Protein AF-A0A527CUE9-F1 (afdb_monomer_lite)

Radius of gyration: 17.78 Å; chains: 1; bounding box: 47×23×39 Å

Foldseek 3Di:
DPDPLAFDPAQDDPVQPDPPNDRSCHHPVRRVVVVVVDPGCVCVVVPDDDCVVVVVVVVVVVVVVD

pLDDT: mean 95.65, std 3.83, range [70.75, 98.44]

Structure (mmCIF, N/CA/C/O backbone):
data_AF-A0A527CUE9-F1
#
_entry.id   AF-A0A527CUE9-F1
#
loop_
_atom_site.group_PDB
_atom_site.id
_atom_site.type_symbol
_atom_site.label_atom_id
_atom_site.label_alt_id
_atom_site.label_comp_id
_atom_site.label_asym_id
_atom_site.label_entity_id
_atom_site.label_seq_id
_atom_site.pdbx_PDB_ins_code
_atom_site.Cartn_x
_atom_site.Cartn_y
_atom_site.Cartn_z
_atom_site.occupancy
_atom_site.B_iso_or_equiv
_atom_site.auth_seq_id
_atom_site.auth_comp_id
_atom_site.auth_asym_id
_atom_site.auth_atom_id
_atom_site.pdbx_PDB_model_num
ATOM 1 N N . ARG A 1 1 ? -1.471 -7.612 10.452 1.00 92.31 1 ARG A N 1
ATOM 2 C CA . ARG A 1 1 ? -0.097 -7.550 11.007 1.00 92.31 1 ARG A CA 1
ATOM 3 C C . ARG A 1 1 ? -0.182 -7.924 12.475 1.00 92.31 1 ARG A C 1
ATOM 5 O O . ARG A 1 1 ? -1.113 -7.474 13.129 1.00 92.31 1 ARG A O 1
ATOM 12 N N . ALA A 1 2 ? 0.768 -8.707 12.987 1.00 94.50 2 ALA A N 1
ATOM 13 C CA . ALA A 1 2 ? 0.864 -9.024 14.415 1.00 94.50 2 ALA A CA 1
ATOM 14 C C . ALA A 1 2 ? 1.359 -7.799 15.214 1.00 94.50 2 ALA A C 1
ATOM 16 O O . ALA A 1 2 ? 2.501 -7.727 15.657 1.00 94.50 2 ALA A O 1
ATOM 17 N N . ARG A 1 3 ? 0.519 -6.765 15.281 1.00 94.69 3 ARG A N 1
ATOM 18 C CA . ARG A 1 3 ? 0.728 -5.489 15.976 1.00 94.69 3 ARG A CA 1
ATOM 19 C C . ARG A 1 3 ? -0.598 -5.080 16.634 1.00 94.69 3 ARG A C 1
ATOM 21 O O . ARG A 1 3 ? -1.646 -5.503 16.135 1.00 94.69 3 ARG A O 1
ATOM 28 N N . PRO A 1 4 ? -0.581 -4.255 17.698 1.00 95.44 4 PRO A N 1
ATOM 29 C CA . PRO A 1 4 ? -1.805 -3.724 18.295 1.00 95.44 4 PRO A CA 1
ATOM 30 C C . PRO A 1 4 ? -2.736 -3.110 17.239 1.00 95.44 4 PRO A C 1
ATOM 32 O O . PRO A 1 4 ? -2.278 -2.440 16.313 1.00 95.44 4 PRO A O 1
ATOM 35 N N . GLY A 1 5 ? -4.035 -3.398 17.344 1.00 95.12 5 GLY A N 1
ATOM 36 C CA . GLY A 1 5 ? -5.042 -3.004 16.350 1.00 95.12 5 GLY A CA 1
ATOM 37 C C . GLY A 1 5 ? -5.126 -3.901 15.107 1.00 95.12 5 GLY A C 1
ATO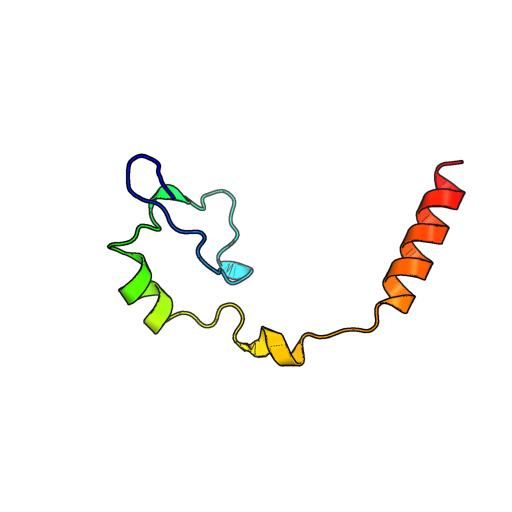M 38 O O . GLY A 1 5 ? -6.011 -3.697 14.283 1.00 95.12 5 GLY A O 1
ATOM 39 N N . ALA A 1 6 ? -4.253 -4.908 14.965 1.00 97.19 6 ALA A N 1
ATOM 40 C CA . ALA A 1 6 ? -4.273 -5.883 13.870 1.00 97.19 6 ALA A CA 1
ATOM 41 C C . ALA A 1 6 ? -4.379 -5.227 12.476 1.00 97.19 6 ALA A C 1
ATOM 43 O O . ALA A 1 6 ? -5.248 -5.561 11.668 1.00 97.19 6 ALA A O 1
ATOM 44 N N . THR A 1 7 ? -3.489 -4.272 12.192 1.00 97.88 7 THR A N 1
ATOM 45 C CA . THR A 1 7 ? -3.536 -3.487 10.949 1.00 97.88 7 THR A CA 1
ATOM 46 C C . THR A 1 7 ? -3.269 -4.322 9.696 1.00 97.88 7 THR A C 1
ATOM 48 O O . THR A 1 7 ? -2.575 -5.343 9.747 1.00 97.88 7 THR A O 1
ATOM 51 N N . VAL A 1 8 ? -3.788 -3.892 8.549 1.00 97.25 8 VAL A N 1
ATOM 52 C CA . VAL A 1 8 ? -3.649 -4.573 7.250 1.00 97.25 8 VAL A CA 1
ATOM 53 C C . VAL A 1 8 ? -2.856 -3.696 6.282 1.00 97.25 8 VAL A C 1
ATOM 55 O O . VAL A 1 8 ? -2.943 -2.472 6.328 1.00 97.25 8 VAL A O 1
ATOM 58 N N . SER A 1 9 ? -2.082 -4.318 5.389 1.00 96.50 9 SER A N 1
ATOM 59 C CA . SER A 1 9 ? -1.512 -3.618 4.234 1.00 96.50 9 SER A CA 1
ATOM 60 C C . SER A 1 9 ? -2.629 -3.390 3.214 1.00 96.50 9 SER A C 1
ATOM 62 O O . SER A 1 9 ? -2.982 -4.289 2.458 1.00 96.50 9 SER A O 1
ATOM 64 N N . MET A 1 10 ? -3.267 -2.224 3.296 1.00 96.56 10 MET A N 1
ATOM 65 C CA . MET A 1 10 ? -4.444 -1.887 2.499 1.00 96.56 10 MET A CA 1
ATOM 66 C C . MET A 1 10 ? -4.029 -1.330 1.127 1.00 96.56 10 MET A C 1
ATOM 68 O O . MET A 1 10 ? -3.264 -0.363 1.097 1.00 96.56 10 MET A O 1
ATOM 72 N N . PRO A 1 11 ? -4.538 -1.867 0.003 1.00 96.75 11 PRO A N 1
ATOM 73 C CA . PRO A 1 11 ? -4.352 -1.248 -1.305 1.00 96.75 11 PRO A CA 1
ATOM 74 C C . PRO A 1 11 ? -5.109 0.086 -1.377 1.00 96.75 11 PRO A C 1
ATOM 76 O O . PRO A 1 11 ? -6.278 0.178 -0.996 1.00 96.75 11 PRO A O 1
ATOM 79 N N . LEU A 1 12 ? -4.435 1.122 -1.879 1.00 96.69 12 LEU A N 1
ATOM 80 C CA . LEU A 1 12 ? -4.959 2.484 -1.996 1.00 96.69 12 LEU A CA 1
ATOM 81 C C . LEU A 1 12 ? -4.819 3.003 -3.427 1.00 96.69 12 LEU A C 1
ATOM 83 O O . LEU A 1 12 ? -3.902 2.635 -4.160 1.00 96.69 12 LEU A O 1
ATOM 87 N N . THR A 1 13 ? -5.723 3.897 -3.808 1.00 96.56 13 THR A N 1
ATOM 88 C CA . THR A 1 13 ? -5.588 4.720 -5.016 1.00 96.56 13 THR A CA 1
ATOM 89 C C . THR A 1 13 ? -4.644 5.896 -4.752 1.00 96.56 13 THR A C 1
ATOM 91 O O . THR A 1 13 ? -4.539 6.363 -3.618 1.00 96.56 13 THR A O 1
ATOM 94 N N . TRP A 1 14 ? -4.018 6.453 -5.795 1.00 95.50 14 TRP A N 1
ATOM 95 C CA . TRP A 1 14 ? -3.148 7.632 -5.653 1.00 95.50 14 TRP A CA 1
ATOM 96 C C . TRP A 1 14 ? -3.844 8.826 -4.984 1.00 95.50 14 TRP A C 1
ATOM 98 O O . TRP A 1 14 ? -3.232 9.516 -4.179 1.00 95.50 14 TRP A O 1
ATOM 108 N N . LYS A 1 15 ? -5.152 9.016 -5.219 1.00 95.75 15 LYS A N 1
ATOM 109 C CA . LYS A 1 15 ? -5.952 10.076 -4.572 1.00 95.75 15 LYS A CA 1
ATOM 110 C C . LYS A 1 15 ? -6.067 9.918 -3.048 1.00 95.75 15 LYS A C 1
ATOM 112 O O . LYS A 1 15 ? -6.382 10.886 -2.358 1.00 95.75 15 LYS A O 1
ATOM 117 N N . GLN A 1 16 ? -5.872 8.707 -2.527 1.00 95.56 16 GLN A N 1
ATOM 118 C CA . GLN A 1 16 ? -5.910 8.408 -1.093 1.00 95.56 16 GLN A CA 1
ATOM 119 C C . GLN A 1 16 ? -4.533 8.535 -0.426 1.00 95.56 16 GLN A C 1
ATOM 121 O O . GLN A 1 16 ? -4.473 8.549 0.801 1.00 95.56 16 GLN A O 1
ATOM 126 N N . VAL A 1 17 ? -3.443 8.634 -1.195 1.00 95.50 17 VAL A N 1
ATOM 127 C CA . VAL A 1 17 ? -2.090 8.837 -0.661 1.00 95.50 17 VAL A CA 1
ATOM 128 C C . VAL A 1 17 ? -1.909 10.324 -0.365 1.00 95.50 17 VAL A C 1
ATOM 130 O O . VAL A 1 17 ? -1.601 11.117 -1.250 1.00 95.50 17 VAL A O 1
ATOM 133 N N . LYS A 1 18 ? -2.163 10.701 0.887 1.00 96.06 18 LYS A N 1
ATOM 134 C CA . LYS A 1 18 ? -2.109 12.079 1.385 1.00 96.06 18 LYS A CA 1
ATOM 135 C C . LYS A 1 18 ? -1.237 12.162 2.635 1.00 96.06 18 LYS A C 1
ATOM 137 O O . LYS A 1 18 ? -0.975 11.144 3.273 1.00 96.06 18 LYS A O 1
ATOM 142 N N . THR A 1 19 ? -0.805 13.368 2.992 1.00 96.62 19 THR A N 1
ATOM 143 C CA . THR A 1 19 ? 0.024 13.621 4.185 1.00 96.62 19 THR A CA 1
ATOM 144 C C . THR A 1 19 ? -0.686 13.273 5.494 1.00 96.62 19 THR A C 1
ATOM 146 O O . THR A 1 19 ? -0.031 12.903 6.461 1.00 96.62 19 THR A O 1
ATOM 149 N N . ASP A 1 20 ? -2.016 13.342 5.513 1.00 95.44 20 ASP A N 1
ATOM 150 C CA . ASP A 1 20 ? -2.889 13.019 6.645 1.00 95.44 20 ASP A CA 1
ATOM 151 C C . ASP A 1 20 ? -3.411 11.569 6.623 1.00 95.44 20 ASP A C 1
ATOM 153 O O . ASP A 1 20 ? -4.302 11.203 7.393 1.00 95.44 20 ASP A O 1
ATOM 157 N N . LEU A 1 21 ? -2.882 10.716 5.739 1.00 96.06 21 LEU A N 1
ATOM 158 C CA . LEU A 1 21 ? -3.263 9.310 5.671 1.00 96.06 21 LEU A CA 1
ATOM 159 C C . LEU A 1 21 ? -2.878 8.592 6.972 1.00 96.06 21 LEU A C 1
ATOM 161 O O . LEU A 1 21 ? -1.701 8.356 7.220 1.00 96.06 21 LEU A O 1
ATOM 165 N N . ASP A 1 22 ? -3.871 8.157 7.749 1.00 95.62 22 ASP A N 1
ATOM 166 C CA . ASP A 1 22 ? -3.656 7.297 8.917 1.00 95.62 22 ASP A CA 1
ATOM 167 C C . ASP A 1 22 ? -3.700 5.802 8.534 1.00 95.62 22 ASP A C 1
ATOM 169 O O . ASP A 1 22 ? -4.775 5.282 8.212 1.00 95.62 22 ASP A O 1
ATOM 173 N N . PRO A 1 23 ? -2.578 5.057 8.604 1.00 95.44 23 PRO A N 1
ATOM 174 C CA . PRO A 1 23 ? -2.567 3.624 8.326 1.00 95.44 23 PRO A CA 1
ATOM 175 C C . PRO A 1 23 ? -3.250 2.784 9.415 1.00 95.44 23 PRO A C 1
ATOM 177 O O . PRO A 1 23 ? -3.637 1.644 9.149 1.00 95.44 23 PRO A O 1
ATOM 180 N N . LYS A 1 24 ? -3.394 3.302 10.645 1.00 95.81 24 LYS A N 1
ATOM 181 C CA . LYS A 1 24 ? -3.951 2.548 11.782 1.00 95.81 24 LYS A CA 1
ATOM 182 C C . LYS A 1 24 ? -5.454 2.314 11.655 1.00 95.81 24 LYS A C 1
ATOM 184 O O . LYS A 1 24 ? -5.961 1.357 12.236 1.00 95.81 24 LYS A O 1
ATOM 189 N N . ARG A 1 25 ? -6.152 3.106 10.834 1.00 95.62 25 ARG A N 1
ATOM 190 C CA . ARG A 1 25 ? -7.579 2.914 10.529 1.00 95.62 25 ARG A CA 1
ATOM 191 C C . ARG A 1 25 ? -7.878 1.639 9.730 1.00 95.62 25 ARG A C 1
ATOM 193 O O . ARG A 1 25 ? -9.022 1.180 9.709 1.00 95.62 25 ARG A O 1
ATOM 200 N N . TYR A 1 26 ? -6.879 1.059 9.062 1.00 97.44 26 TYR A N 1
ATOM 201 C CA . TYR A 1 26 ? -7.033 -0.165 8.275 1.00 97.44 26 TYR A CA 1
ATOM 202 C C . TYR A 1 26 ? -6.727 -1.388 9.134 1.00 97.44 26 TYR A C 1
ATOM 204 O O . TYR A 1 26 ? -5.569 -1.749 9.334 1.00 97.44 26 TYR A O 1
ATOM 212 N N . THR A 1 27 ? -7.770 -2.044 9.630 1.00 98.12 27 THR A N 1
ATOM 213 C CA . THR A 1 27 ? -7.690 -3.209 10.518 1.00 98.12 27 THR A CA 1
ATOM 214 C C . THR A 1 27 ? -8.448 -4.384 9.922 1.00 98.12 27 THR A C 1
ATOM 216 O O . THR A 1 27 ? -9.279 -4.208 9.031 1.00 98.12 27 THR A O 1
ATOM 219 N N . ILE A 1 28 ? -8.234 -5.586 10.457 1.00 97.25 28 ILE A N 1
ATOM 220 C CA . ILE A 1 28 ? -9.017 -6.775 10.077 1.00 97.25 28 ILE A CA 1
ATOM 221 C C . ILE A 1 28 ? -10.541 -6.573 10.194 1.00 97.25 28 ILE A C 1
ATOM 223 O O . ILE A 1 28 ? -11.291 -7.238 9.490 1.00 97.25 28 ILE A O 1
ATOM 227 N N . ARG A 1 29 ? -11.005 -5.649 11.051 1.00 97.56 29 ARG A N 1
ATOM 228 C CA . ARG A 1 29 ? -12.435 -5.355 11.240 1.00 97.56 29 ARG A CA 1
ATOM 229 C C . ARG A 1 29 ? -12.968 -4.326 10.242 1.00 97.56 29 ARG A C 1
ATOM 231 O O . ARG A 1 29 ? -14.126 -4.407 9.858 1.00 97.56 29 ARG A O 1
ATOM 238 N N . THR A 1 30 ? -12.150 -3.357 9.825 1.00 97.62 30 THR A N 1
ATOM 239 C CA . THR A 1 30 ? -12.590 -2.249 8.953 1.00 97.62 30 THR A CA 1
ATOM 240 C C . THR A 1 30 ? -12.381 -2.543 7.470 1.00 97.62 30 THR A C 1
ATOM 242 O O . THR A 1 30 ? -13.169 -2.118 6.627 1.00 97.62 30 THR A O 1
ATOM 245 N N . VAL A 1 31 ? -11.332 -3.293 7.139 1.00 97.69 31 VAL A N 1
ATOM 246 C CA . VAL A 1 31 ? -10.893 -3.541 5.761 1.00 97.69 31 VAL A CA 1
ATOM 247 C C . VAL A 1 31 ? -11.925 -4.261 4.891 1.00 97.69 31 VAL A C 1
ATOM 249 O O . VAL A 1 31 ? -12.077 -3.819 3.755 1.00 97.69 31 VAL A O 1
ATOM 252 N N . PRO A 1 32 ? -12.679 -5.280 5.353 1.00 97.31 32 PRO A N 1
ATOM 253 C CA . PRO A 1 32 ? -13.658 -5.954 4.495 1.00 97.31 32 PRO A CA 1
ATOM 254 C C . PRO A 1 32 ? -14.686 -4.996 3.869 1.00 97.31 32 PRO A C 1
ATOM 256 O O . PRO A 1 32 ? -14.926 -5.042 2.664 1.00 97.31 32 PRO A O 1
ATOM 259 N N . GLY A 1 33 ? -15.223 -4.057 4.657 1.00 97.31 33 GLY A N 1
ATOM 260 C CA . GLY A 1 33 ? -16.179 -3.059 4.164 1.00 97.31 33 GLY A CA 1
ATOM 261 C C . GLY A 1 33 ? -15.559 -1.995 3.250 1.00 97.31 33 GLY A C 1
ATOM 262 O O . GLY A 1 33 ? -16.245 -1.448 2.387 1.00 97.31 33 GLY A O 1
ATOM 263 N N . LEU A 1 34 ? -14.264 -1.704 3.418 1.00 96.38 34 LEU A N 1
ATOM 264 C CA . LEU A 1 34 ? -13.525 -0.773 2.562 1.00 96.38 34 LEU A CA 1
ATOM 265 C C . LEU A 1 34 ? -13.130 -1.418 1.228 1.00 96.38 34 LEU A C 1
ATOM 267 O O . LEU A 1 34 ? -13.252 -0.779 0.186 1.00 96.38 34 LEU A O 1
ATOM 271 N N . LEU A 1 35 ? -12.680 -2.676 1.251 1.00 95.62 35 LEU A N 1
ATOM 272 C CA . LEU A 1 35 ? -12.280 -3.423 0.057 1.00 95.62 35 LEU A CA 1
ATOM 273 C C . LEU A 1 35 ? -13.443 -3.621 -0.908 1.00 95.62 35 LEU A C 1
ATOM 275 O O . LEU A 1 35 ? -13.259 -3.409 -2.100 1.00 95.62 35 LEU A O 1
ATOM 279 N N . ALA A 1 36 ? -14.641 -3.920 -0.399 1.00 95.81 36 ALA A N 1
ATOM 280 C CA . ALA A 1 36 ? -15.841 -4.075 -1.222 1.00 95.81 36 ALA A CA 1
ATOM 281 C C . ALA A 1 36 ? -16.184 -2.830 -2.068 1.00 95.81 36 ALA A C 1
ATOM 283 O O . ALA A 1 36 ? -16.921 -2.930 -3.042 1.00 95.81 36 ALA A O 1
ATOM 284 N N . LYS A 1 37 ? -15.660 -1.654 -1.698 1.00 95.25 37 LYS A N 1
ATOM 285 C CA . LYS A 1 37 ? -15.899 -0.368 -2.372 1.00 95.25 37 LYS A CA 1
ATOM 286 C C . LYS A 1 37 ? -14.655 0.169 -3.087 1.00 95.25 37 LYS A C 1
ATOM 288 O O . LYS A 1 37 ? -14.698 1.259 -3.655 1.00 95.25 37 LYS A O 1
ATOM 293 N N . SER A 1 38 ? -13.526 -0.531 -2.991 1.00 95.25 38 SER A N 1
ATOM 294 C CA . SER A 1 38 ? -12.245 -0.040 -3.485 1.00 95.25 38 SER A CA 1
ATOM 295 C C . SER A 1 38 ? -12.055 -0.381 -4.957 1.00 95.25 38 SER A C 1
ATOM 297 O O . SER A 1 38 ? -12.291 -1.506 -5.380 1.00 95.25 38 SER A O 1
ATOM 299 N N . MET A 1 39 ? -11.540 0.585 -5.714 1.00 95.81 39 MET A N 1
ATOM 300 C CA . MET A 1 39 ? -11.064 0.390 -7.088 1.00 95.81 39 MET A CA 1
ATOM 301 C C . MET A 1 39 ? -9.533 0.309 -7.160 1.00 95.81 39 MET A C 1
ATOM 303 O O . MET A 1 39 ? -8.954 0.309 -8.246 1.00 95.81 39 MET A O 1
ATOM 307 N N . ALA A 1 40 ? -8.851 0.302 -6.009 1.00 96.81 40 ALA A N 1
ATOM 308 C CA . ALA A 1 40 ? -7.401 0.201 -5.970 1.00 96.81 40 ALA A CA 1
ATOM 309 C C . ALA A 1 40 ? -6.951 -1.097 -6.652 1.00 96.81 40 ALA A C 1
ATOM 311 O O . ALA A 1 40 ? -7.491 -2.163 -6.377 1.00 96.81 40 ALA A O 1
ATOM 312 N N . TRP A 1 41 ? -5.953 -0.978 -7.530 1.00 95.69 41 TRP A N 1
ATOM 313 C CA . TRP A 1 41 ? -5.332 -2.099 -8.245 1.00 95.69 41 TRP A CA 1
ATOM 314 C C . TRP A 1 41 ? -6.261 -2.852 -9.214 1.00 95.69 41 TRP A C 1
ATOM 316 O O . TRP A 1 41 ? -5.885 -3.927 -9.672 1.00 95.69 41 TRP A O 1
ATOM 326 N N . LYS A 1 42 ? -7.423 -2.286 -9.585 1.00 96.25 42 LYS A N 1
ATOM 327 C CA . LYS A 1 42 ? -8.339 -2.889 -10.573 1.00 96.25 42 LYS A CA 1
ATOM 328 C C . LYS A 1 42 ? -7.611 -3.317 -11.855 1.00 96.25 42 LYS A C 1
ATOM 330 O O . LYS A 1 42 ? -7.800 -4.432 -12.325 1.00 96.25 42 LYS A O 1
ATOM 335 N N . ASP A 1 43 ? -6.722 -2.459 -12.345 1.00 95.81 43 ASP A N 1
ATOM 336 C CA . ASP A 1 43 ? -6.033 -2.644 -13.626 1.00 95.81 43 ASP A CA 1
ATOM 337 C C . ASP A 1 43 ? -4.623 -3.246 -13.445 1.00 95.81 43 ASP A C 1
ATOM 339 O O . ASP A 1 43 ? -3.764 -3.123 -14.315 1.00 95.81 43 ASP A O 1
ATOM 343 N N . TYR A 1 44 ? -4.331 -3.870 -12.293 1.00 95.31 44 TYR A N 1
ATOM 344 C CA . TYR A 1 44 ? -2.977 -4.334 -11.954 1.00 95.31 44 TYR A CA 1
ATOM 345 C C . TYR A 1 44 ? -2.412 -5.329 -12.976 1.00 95.31 44 TYR A C 1
ATOM 347 O O . TYR A 1 44 ? -1.255 -5.212 -13.373 1.00 95.31 44 TYR A O 1
ATOM 355 N N . SER A 1 45 ? -3.234 -6.275 -13.441 1.00 95.06 45 SER A N 1
ATOM 356 C CA . SER A 1 45 ? -2.820 -7.277 -14.434 1.00 95.06 45 SER A CA 1
ATOM 357 C C . SER A 1 45 ? -2.509 -6.650 -15.806 1.00 95.06 45 SER A C 1
ATOM 359 O O . SER A 1 45 ? -1.510 -6.990 -16.444 1.00 95.06 45 SER A O 1
ATOM 361 N N . GLU A 1 46 ? -3.301 -5.664 -16.229 1.00 97.12 46 GLU A N 1
ATOM 362 C CA . GLU A 1 46 ? -3.103 -4.907 -17.478 1.00 97.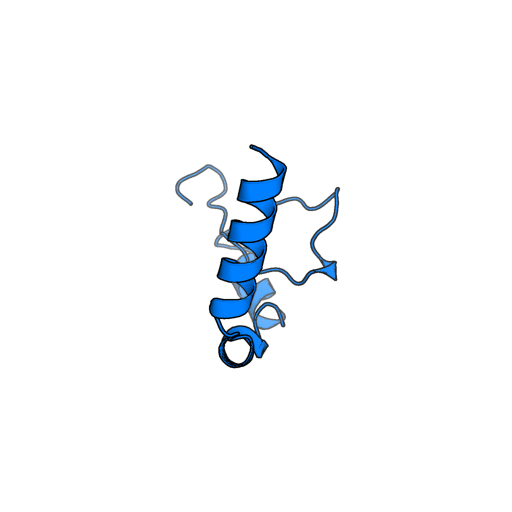12 46 GLU A CA 1
ATOM 363 C C . GLU A 1 46 ? -1.946 -3.891 -17.373 1.00 97.12 46 GLU A C 1
ATOM 365 O O . GLU A 1 46 ? -1.393 -3.414 -18.369 1.00 97.12 46 GLU A O 1
ATOM 370 N N . GLY A 1 47 ? -1.540 -3.569 -16.145 1.00 94.50 47 GLY A N 1
ATOM 371 C CA . GLY A 1 47 ? -0.469 -2.633 -15.823 1.00 94.50 47 GLY A CA 1
ATOM 372 C C . GLY A 1 47 ? 0.951 -3.136 -16.095 1.00 94.50 47 GLY A C 1
ATOM 373 O O . GLY A 1 47 ? 1.899 -2.401 -15.819 1.00 94.50 47 GLY A O 1
ATOM 374 N N . HIS A 1 48 ? 1.140 -4.347 -16.626 1.00 95.44 48 HIS A N 1
ATOM 375 C CA . HIS A 1 48 ? 2.470 -4.876 -16.939 1.00 95.44 48 HIS A CA 1
ATOM 376 C C . HIS A 1 48 ? 3.210 -3.985 -17.956 1.00 95.44 48 HIS A C 1
ATOM 378 O O . HIS A 1 48 ? 2.617 -3.412 -18.871 1.00 95.44 48 HIS A O 1
ATOM 384 N N . ARG A 1 49 ? 4.529 -3.835 -17.801 1.00 96.50 49 ARG A N 1
ATOM 385 C CA . ARG A 1 49 ? 5.385 -3.027 -18.687 1.00 96.50 49 ARG A CA 1
ATOM 386 C C . ARG A 1 49 ? 6.712 -3.745 -18.920 1.00 96.50 49 ARG A C 1
ATOM 388 O O . ARG A 1 49 ? 7.171 -4.482 -18.051 1.00 96.50 49 ARG A O 1
ATOM 395 N N . ALA A 1 50 ? 7.332 -3.520 -20.079 1.00 97.62 50 ALA A N 1
ATOM 396 C CA . ALA A 1 50 ? 8.644 -4.084 -20.385 1.00 97.62 50 ALA A CA 1
ATOM 397 C C . ALA A 1 50 ? 9.700 -3.614 -19.368 1.00 97.62 50 ALA A C 1
ATOM 399 O O . ALA A 1 50 ? 9.705 -2.451 -18.961 1.00 97.62 50 ALA A O 1
ATOM 400 N N . LEU A 1 51 ? 10.614 -4.512 -18.988 1.00 97.75 51 LEU A N 1
ATOM 401 C CA . LEU A 1 51 ? 11.697 -4.216 -18.044 1.00 97.75 51 LEU A CA 1
ATOM 402 C C . LEU A 1 51 ? 12.833 -3.402 -18.687 1.00 97.75 51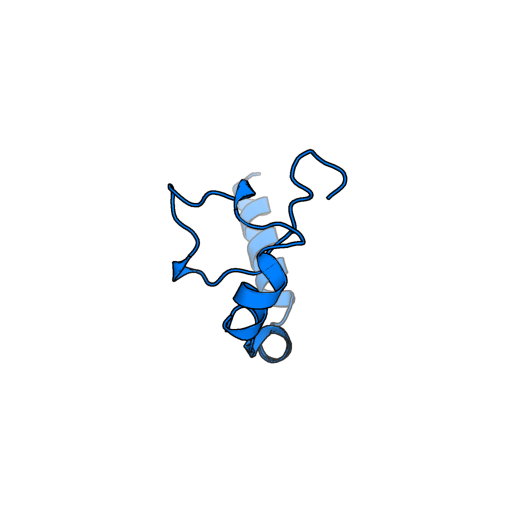 LEU A C 1
ATOM 404 O O . LEU A 1 51 ? 13.483 -2.596 -18.021 1.00 97.75 51 LEU A O 1
ATOM 408 N N . GLU A 1 52 ? 13.060 -3.582 -19.990 1.00 98.44 52 GLU A N 1
ATOM 409 C CA . GLU A 1 52 ? 14.172 -2.976 -20.731 1.00 98.44 52 GLU A CA 1
ATOM 410 C C . GLU A 1 52 ? 14.300 -1.447 -20.537 1.00 98.44 52 GLU A C 1
ATOM 412 O O . GLU A 1 52 ? 15.407 -0.981 -20.237 1.00 98.44 52 GLU A O 1
ATOM 417 N N . PRO A 1 53 ? 13.224 -0.633 -20.619 1.00 97.88 53 PRO A N 1
ATOM 418 C CA . PRO A 1 53 ? 13.323 0.805 -20.377 1.00 97.88 53 PRO A CA 1
ATOM 419 C C . PRO A 1 53 ? 13.855 1.159 -18.980 1.00 97.88 53 PRO A C 1
ATOM 421 O O . PRO A 1 53 ? 14.588 2.143 -18.837 1.00 97.88 53 PRO A O 1
ATOM 424 N N . ALA A 1 54 ? 13.521 0.365 -17.955 1.00 97.50 54 ALA A N 1
ATOM 425 C CA . ALA A 1 54 ? 14.000 0.572 -16.590 1.00 97.50 54 ALA A CA 1
ATOM 426 C C . ALA A 1 54 ? 15.502 0.274 -16.469 1.00 97.50 54 ALA A C 1
ATOM 428 O O . ALA A 1 54 ? 16.230 1.082 -15.894 1.00 97.50 54 ALA A O 1
ATOM 429 N N . ILE A 1 55 ? 15.983 -0.808 -17.094 1.00 98.19 55 ILE A N 1
ATOM 430 C CA . IL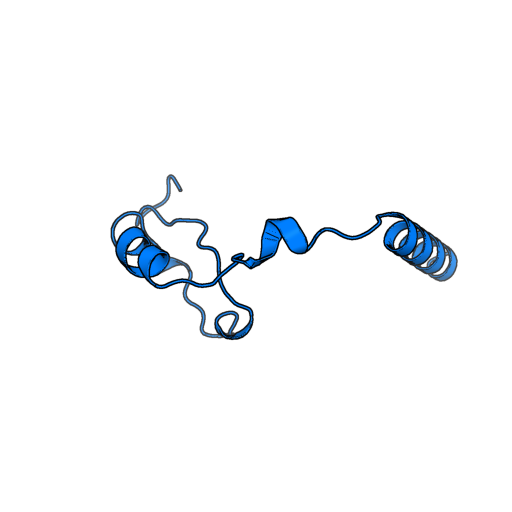E A 1 55 ? 17.417 -1.149 -17.151 1.00 98.19 55 ILE A CA 1
ATOM 431 C C . ILE A 1 55 ? 18.204 -0.026 -17.833 1.00 98.19 55 ILE A C 1
ATOM 433 O O . ILE A 1 55 ? 19.209 0.450 -17.303 1.00 98.19 55 ILE A O 1
ATOM 437 N N . ARG A 1 56 ? 17.722 0.465 -18.983 1.00 98.00 56 ARG A N 1
ATOM 438 C CA . ARG A 1 56 ? 18.365 1.578 -19.698 1.00 98.00 56 ARG A CA 1
ATOM 439 C C . ARG A 1 56 ? 18.422 2.847 -18.844 1.00 98.00 56 ARG A C 1
ATOM 441 O O . ARG A 1 56 ? 19.420 3.563 -18.897 1.00 98.00 56 ARG A O 1
ATOM 448 N N . ARG A 1 57 ? 17.372 3.147 -18.067 1.00 97.44 57 ARG A N 1
ATOM 449 C CA . ARG A 1 57 ? 17.360 4.292 -17.139 1.00 97.44 57 ARG A CA 1
ATOM 450 C C . ARG A 1 57 ? 18.377 4.107 -16.014 1.00 97.44 57 ARG A C 1
ATOM 452 O O . ARG A 1 57 ? 19.145 5.030 -15.773 1.00 97.44 57 ARG A O 1
ATOM 459 N N . LEU A 1 58 ? 18.423 2.925 -15.401 1.00 97.25 58 LEU A N 1
ATOM 460 C CA . LEU A 1 58 ? 19.373 2.606 -14.336 1.00 97.25 58 LEU A CA 1
ATOM 461 C C . LEU A 1 58 ? 20.826 2.757 -14.807 1.00 97.25 58 LEU A C 1
ATOM 463 O O . LEU A 1 58 ? 21.604 3.453 -14.163 1.00 97.25 58 LEU A O 1
ATOM 467 N N . ALA A 1 59 ? 21.174 2.191 -15.966 1.00 97.69 59 ALA A N 1
ATOM 468 C CA . ALA A 1 59 ? 22.522 2.292 -16.524 1.00 97.69 59 ALA A CA 1
ATOM 469 C C . ALA A 1 59 ? 22.951 3.749 -16.784 1.00 97.69 59 ALA A C 1
ATOM 471 O O . ALA A 1 59 ? 24.109 4.098 -16.564 1.00 97.69 59 ALA A O 1
ATOM 472 N N . ARG A 1 60 ? 22.026 4.619 -17.224 1.00 97.31 60 ARG A N 1
ATOM 473 C CA . ARG A 1 60 ? 22.302 6.059 -17.370 1.00 97.31 60 ARG A CA 1
ATOM 474 C C . ARG A 1 60 ? 22.562 6.727 -16.021 1.00 97.31 60 ARG A C 1
ATOM 476 O O . ARG A 1 60 ? 23.534 7.463 -15.914 1.00 97.31 60 ARG A O 1
ATOM 483 N N . SER A 1 61 ? 21.736 6.451 -15.011 1.00 96.38 61 SER A N 1
ATOM 484 C CA . SER A 1 61 ? 21.923 7.001 -13.661 1.00 96.38 61 SER A CA 1
ATOM 485 C C . SER A 1 61 ? 23.248 6.561 -13.032 1.00 96.38 61 SER A C 1
ATOM 487 O O . SER A 1 61 ? 23.923 7.379 -12.423 1.00 96.38 61 SER A O 1
ATOM 489 N N . MET A 1 62 ? 23.668 5.306 -13.230 1.00 96.38 62 MET A N 1
ATOM 490 C CA . MET A 1 62 ? 24.963 4.815 -12.739 1.00 96.38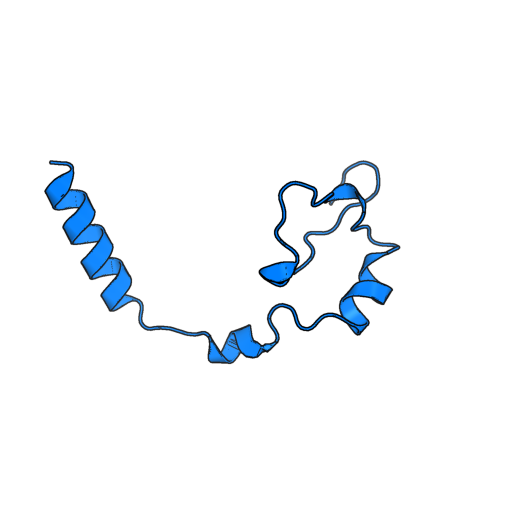 62 MET A CA 1
ATOM 491 C C . MET A 1 62 ? 26.149 5.510 -13.414 1.00 96.38 62 MET A C 1
ATOM 493 O O . MET A 1 62 ? 27.102 5.868 -12.737 1.00 96.38 62 MET A O 1
ATOM 497 N N . LYS A 1 63 ? 26.078 5.745 -14.731 1.00 93.75 63 LYS A N 1
ATOM 498 C CA . LYS A 1 63 ? 27.115 6.496 -15.457 1.00 93.75 63 LYS A CA 1
ATOM 499 C C . LYS A 1 63 ? 27.212 7.964 -15.033 1.00 93.75 63 LYS A C 1
ATOM 501 O O . LYS A 1 63 ? 28.273 8.537 -15.185 1.00 93.75 63 LYS A O 1
ATOM 506 N N . GLN A 1 64 ? 26.119 8.575 -14.570 1.00 89.50 64 GLN A N 1
ATOM 507 C CA . GLN A 1 64 ? 26.114 9.962 -14.077 1.00 89.50 64 GLN A CA 1
ATOM 508 C C . GLN A 1 64 ? 26.679 10.099 -12.659 1.00 89.50 64 GLN A C 1
ATOM 510 O O . GLN A 1 64 ? 27.076 11.190 -12.269 1.00 89.50 64 GLN A O 1
ATOM 515 N N . ALA A 1 65 ? 26.641 9.020 -11.876 1.00 81.88 65 ALA A N 1
ATOM 516 C CA . ALA A 1 65 ? 27.126 8.997 -10.500 1.00 81.88 65 ALA A CA 1
ATOM 517 C C . ALA A 1 65 ? 28.622 8.647 -10.384 1.00 81.88 65 ALA A C 1
ATOM 519 O O . ALA A 1 65 ? 29.172 8.757 -9.291 1.00 81.88 65 ALA A O 1
ATOM 520 N N . ALA A 1 66 ? 29.237 8.190 -11.479 1.00 70.75 66 ALA A N 1
ATOM 521 C CA . ALA A 1 66 ? 30.660 7.879 -11.602 1.00 70.75 66 ALA A CA 1
ATOM 522 C C . ALA A 1 66 ? 31.397 9.040 -12.277 1.00 70.75 66 ALA A C 1
ATOM 524 O O . ALA A 1 66 ? 32.552 9.295 -11.875 1.00 70.75 66 ALA A O 1
#

Sequence (66 a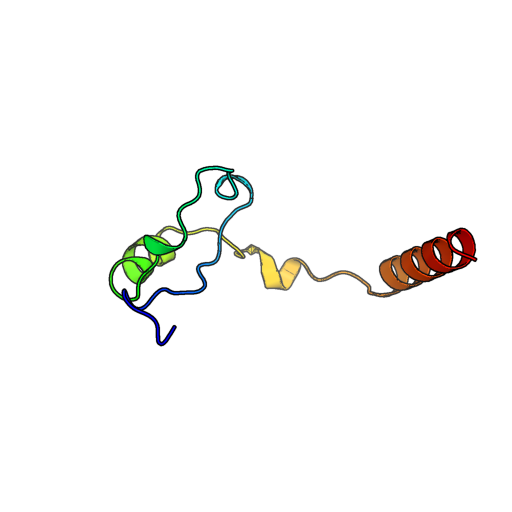a):
RARPGATVSMPLTWKQVKTDLDPKRYTIRTVPGLLAKSMAWKDYSEGHRALEPAIRRLARSMKQAA

Secondary structure (DSSP, 8-state):
--STT-B------GGG--TT--GGG-BTTTHHHHHTT--TTTTTTTT---SHHHHHHHHHHHHHH-